Protein AF-A0A1F8CR91-F1 (afdb_monomer_lite)
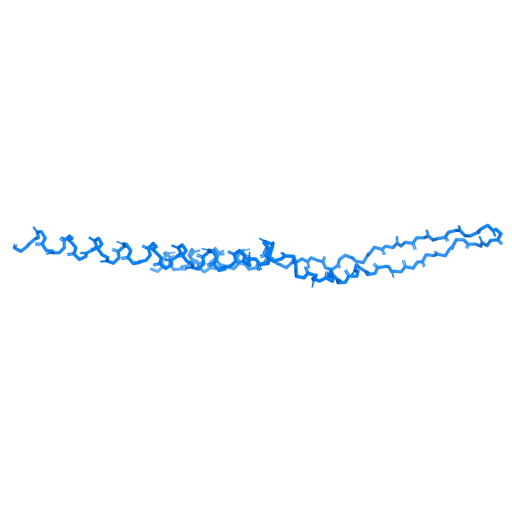
Organism: NCBI:txid1802538

pLDDT: mean 71.78, std 12.2, range [42.78, 89.62]

Radius of gyration: 25.21 Å; chains: 1; bounding box: 57×16×73 Å

Secondary structure (DSSP, 8-state):
-HHHHHHHHHHHHHHHHT-----PEEEEE--TTS--EEEEEPPPPP-----TTT---HHHHHHHHHHHHHHHHHHHHHHHHHTT-

Sequence (85 aa):
MKNILVLIITFFVLAISMVKPLRAETICTQSYGQPVVCGASYPEEPVIVPAGIADINPRFIGFALIGVSLGLFVYSQKQKVEEVI

Foldseek 3Di:
DVVVVVVVVVVVVVVVVPDDDFDFDWDWDDDPPDDIDIDTDGPDDPPDDCPPVPPPDVVVVVVVVVVVVVVVVVVVVVVVVVVVD

Structure (mmCIF, N/CA/C/O backbone):
data_AF-A0A1F8CR91-F1
#
_entry.id   AF-A0A1F8CR91-F1
#
loop_
_atom_site.group_PDB
_atom_site.id
_atom_site.type_symbol
_atom_site.label_atom_id
_atom_site.label_alt_id
_atom_site.label_comp_id
_atom_site.label_asym_id
_atom_site.label_entity_id
_atom_site.label_seq_id
_atom_site.pdbx_PDB_ins_code
_atom_site.Cartn_x
_atom_site.Cartn_y
_atom_site.Cartn_z
_atom_site.occupancy
_atom_site.B_iso_or_equiv
_atom_site.auth_seq_id
_atom_site.auth_comp_id
_atom_site.auth_asym_id
_atom_site.auth_atom_id
_atom_site.pdbx_PDB_model_num
ATOM 1 N N . MET A 1 1 ? -0.666 -1.133 29.456 1.00 59.47 1 MET A N 1
ATOM 2 C CA . MET A 1 1 ? 0.624 -0.915 28.754 1.00 59.47 1 MET A CA 1
ATOM 3 C C . MET A 1 1 ? 0.933 -1.998 27.716 1.00 59.47 1 MET A C 1
ATOM 5 O O . MET A 1 1 ? 1.192 -1.639 26.576 1.00 59.47 1 MET A O 1
ATOM 9 N N . LYS A 1 2 ? 0.815 -3.298 28.037 1.00 66.69 2 LYS A N 1
ATOM 10 C CA . LYS A 1 2 ? 1.026 -4.416 27.086 1.00 66.69 2 LYS A CA 1
ATOM 11 C C . LYS A 1 2 ? 0.211 -4.304 25.780 1.00 66.69 2 LYS A C 1
ATOM 13 O O . LYS A 1 2 ? 0.751 -4.546 24.710 1.00 66.69 2 LYS A O 1
ATOM 18 N N . ASN A 1 3 ? -1.042 -3.847 25.853 1.00 69.94 3 ASN A N 1
ATOM 19 C CA . ASN A 1 3 ? -1.918 -3.714 24.677 1.00 69.94 3 ASN A CA 1
ATOM 20 C C . ASN A 1 3 ? -1.492 -2.581 23.723 1.00 69.94 3 ASN A C 1
ATOM 22 O O . ASN A 1 3 ? -1.711 -2.685 22.523 1.00 69.94 3 ASN A O 1
ATOM 26 N N . ILE A 1 4 ? -0.851 -1.526 24.241 1.00 81.50 4 ILE A N 1
ATOM 27 C CA . ILE A 1 4 ? -0.359 -0.396 23.432 1.00 81.50 4 ILE A CA 1
ATOM 28 C C . ILE A 1 4 ? 0.885 -0.821 22.646 1.00 81.50 4 ILE A C 1
ATOM 30 O O . ILE A 1 4 ? 1.012 -0.501 21.469 1.00 81.50 4 ILE A O 1
ATOM 34 N N . LEU A 1 5 ? 1.764 -1.609 23.274 1.00 83.81 5 LEU A N 1
ATOM 35 C CA . LEU A 1 5 ? 2.961 -2.147 22.630 1.00 83.81 5 LEU A CA 1
ATOM 36 C C . LEU A 1 5 ? 2.604 -3.026 21.421 1.00 83.81 5 LEU A C 1
ATOM 38 O O . LEU A 1 5 ? 3.194 -2.882 20.355 1.00 83.81 5 LEU A O 1
ATOM 42 N N . VAL A 1 6 ? 1.600 -3.897 21.571 1.00 83.56 6 VAL A N 1
ATOM 43 C CA . VAL A 1 6 ? 1.126 -4.770 20.484 1.00 83.56 6 VAL A CA 1
ATOM 44 C C . VAL A 1 6 ? 0.594 -3.942 19.313 1.00 83.56 6 VAL A C 1
ATOM 46 O O . VAL A 1 6 ? 0.937 -4.224 18.169 1.00 83.56 6 VAL A O 1
ATOM 49 N N . LEU A 1 7 ? -0.165 -2.881 19.597 1.00 83.75 7 LEU A N 1
ATOM 50 C CA . LEU A 1 7 ? -0.728 -1.988 18.582 1.00 83.75 7 LEU A CA 1
ATOM 51 C C . LEU A 1 7 ? 0.364 -1.286 17.757 1.00 83.75 7 LEU A C 1
ATOM 53 O O . LEU A 1 7 ? 0.305 -1.272 16.526 1.00 83.75 7 LEU A O 1
ATOM 57 N N . ILE A 1 8 ? 1.403 -0.778 18.425 1.00 86.00 8 ILE A N 1
ATOM 58 C CA . ILE A 1 8 ? 2.543 -0.119 17.769 1.00 86.00 8 ILE A CA 1
ATOM 59 C C . ILE A 1 8 ? 3.298 -1.105 16.871 1.00 86.00 8 ILE A C 1
ATOM 61 O O . ILE A 1 8 ? 3.601 -0.782 15.723 1.00 86.00 8 ILE A O 1
ATOM 65 N N . ILE A 1 9 ? 3.554 -2.322 17.358 1.00 86.25 9 ILE A N 1
ATOM 66 C CA . ILE A 1 9 ? 4.248 -3.358 16.581 1.00 86.25 9 ILE A CA 1
ATOM 67 C C . ILE A 1 9 ? 3.424 -3.738 15.345 1.00 86.25 9 ILE A C 1
ATOM 69 O O . ILE A 1 9 ? 3.970 -3.799 14.244 1.00 86.25 9 ILE A O 1
ATOM 73 N N . THR A 1 10 ? 2.108 -3.925 15.488 1.00 83.38 10 THR A N 1
ATOM 74 C CA . THR A 1 10 ? 1.238 -4.240 14.343 1.00 83.38 10 THR A CA 1
ATOM 75 C C . THR A 1 10 ? 1.208 -3.121 13.304 1.00 83.38 10 THR A C 1
ATOM 77 O O . THR A 1 10 ? 1.273 -3.403 12.110 1.00 83.38 10 THR A O 1
ATOM 80 N N . PHE A 1 11 ? 1.185 -1.855 13.734 1.00 86.12 11 PHE A N 1
ATOM 81 C CA . PHE A 1 11 ? 1.223 -0.710 12.826 1.00 86.12 11 PHE A CA 1
ATOM 82 C C . PHE A 1 11 ? 2.557 -0.622 12.073 1.00 86.12 11 PHE A C 1
ATOM 84 O O . PHE A 1 11 ? 2.577 -0.381 10.867 1.00 86.12 11 PHE A O 1
ATOM 91 N N . PHE A 1 12 ? 3.670 -0.880 12.762 1.00 83.94 12 PHE A N 1
ATOM 92 C CA . PHE A 1 12 ? 5.005 -0.838 12.168 1.00 83.94 12 PHE A CA 1
ATOM 93 C C . PHE A 1 12 ? 5.217 -1.946 11.124 1.00 83.94 12 PHE A C 1
ATOM 95 O O . PHE A 1 12 ? 5.720 -1.682 10.033 1.00 83.94 12 PHE A O 1
ATOM 102 N N . VAL A 1 13 ? 4.764 -3.170 11.411 1.00 82.50 13 VAL A N 1
ATOM 103 C CA . VAL A 1 13 ? 4.815 -4.291 10.454 1.00 82.50 13 VAL A CA 1
ATOM 104 C C . VAL A 1 13 ? 3.961 -3.998 9.217 1.00 82.50 13 VAL A C 1
ATOM 106 O O . VAL A 1 13 ? 4.401 -4.240 8.091 1.00 82.50 13 VAL A O 1
ATOM 109 N N . LEU A 1 14 ? 2.773 -3.414 9.407 1.00 81.56 14 LEU A N 1
ATOM 110 C CA . LEU A 1 14 ? 1.907 -3.015 8.299 1.00 81.56 14 LEU A CA 1
ATOM 111 C C . LEU A 1 14 ? 2.568 -1.932 7.429 1.00 81.56 14 LEU A C 1
ATOM 113 O O . LEU A 1 14 ? 2.527 -2.017 6.203 1.00 81.56 14 LEU A O 1
ATOM 117 N N . ALA A 1 15 ? 3.230 -0.952 8.046 1.00 76.69 15 ALA A N 1
ATOM 118 C CA . ALA A 1 15 ? 3.910 0.127 7.333 1.00 76.69 15 ALA A CA 1
ATOM 119 C C . ALA A 1 15 ? 5.073 -0.380 6.462 1.00 76.69 15 ALA A C 1
ATOM 121 O O . ALA A 1 15 ? 5.193 0.028 5.307 1.00 76.69 15 ALA A O 1
ATOM 122 N N . ILE A 1 16 ? 5.886 -1.312 6.971 1.00 77.00 16 ILE A N 1
ATOM 123 C CA . ILE A 1 16 ? 7.004 -1.898 6.210 1.00 77.00 16 ILE A CA 1
ATOM 124 C C . ILE A 1 16 ? 6.490 -2.679 4.994 1.00 77.00 16 ILE A C 1
ATOM 126 O O . ILE A 1 16 ? 7.079 -2.604 3.918 1.00 77.00 16 ILE A O 1
ATOM 130 N N . SER A 1 17 ? 5.360 -3.379 5.130 1.00 70.94 17 SER A N 1
ATOM 131 C CA . SER A 1 17 ? 4.779 -4.170 4.035 1.00 70.94 17 SER A CA 1
ATOM 132 C C . SER A 1 17 ? 4.286 -3.339 2.838 1.00 70.94 17 SER A C 1
ATOM 134 O O . SER A 1 17 ? 4.090 -3.881 1.752 1.00 70.94 17 SER A O 1
ATOM 136 N N . MET A 1 18 ? 4.109 -2.022 3.004 1.00 68.44 18 MET A N 1
ATOM 137 C CA . MET A 1 18 ? 3.670 -1.120 1.931 1.00 68.44 18 MET A CA 1
ATOM 138 C C . MET A 1 18 ? 4.820 -0.561 1.080 1.00 68.44 18 MET A C 1
ATOM 140 O O . MET A 1 18 ? 4.561 0.067 0.050 1.00 68.44 18 MET A O 1
ATOM 144 N N . VAL A 1 19 ? 6.078 -0.783 1.469 1.00 68.19 19 VAL A N 1
ATOM 145 C CA . VAL A 1 19 ? 7.243 -0.340 0.695 1.00 68.19 19 VAL A CA 1
ATOM 146 C C . VAL A 1 19 ? 7.497 -1.346 -0.429 1.00 68.19 19 VAL A C 1
ATOM 148 O O . VAL A 1 19 ? 8.052 -2.420 -0.210 1.00 68.19 19 VAL A O 1
ATOM 151 N N . LYS A 1 20 ? 7.079 -1.013 -1.656 1.00 64.06 20 LYS A N 1
ATOM 152 C CA . LYS A 1 20 ? 7.429 -1.803 -2.844 1.00 64.06 20 LYS A CA 1
ATOM 153 C C . LYS A 1 20 ? 8.913 -1.586 -3.170 1.00 64.06 20 LYS A C 1
ATOM 155 O O . LYS A 1 20 ? 9.316 -0.431 -3.315 1.00 64.06 20 LYS A O 1
ATOM 160 N N . PRO A 1 21 ? 9.733 -2.641 -3.316 1.00 58.50 21 PRO A N 1
ATOM 161 C CA . PRO A 1 21 ? 11.100 -2.468 -3.785 1.00 58.50 21 PRO A CA 1
ATOM 162 C C . PRO A 1 21 ? 11.074 -1.990 -5.243 1.00 58.50 21 PRO A C 1
ATOM 164 O O . PRO A 1 21 ? 10.458 -2.634 -6.093 1.00 58.50 21 PRO A O 1
ATOM 167 N N . LEU A 1 22 ? 11.750 -0.877 -5.539 1.00 58.84 22 LEU A N 1
ATOM 168 C CA . LEU A 1 22 ? 12.064 -0.493 -6.916 1.00 58.84 22 LEU A CA 1
ATOM 169 C C . LEU A 1 22 ? 13.036 -1.536 -7.478 1.00 58.84 22 LEU A C 1
ATOM 171 O O . LEU A 1 22 ? 14.235 -1.502 -7.201 1.00 58.84 22 LEU A O 1
ATOM 175 N N . ARG A 1 23 ? 12.509 -2.518 -8.210 1.00 57.31 23 ARG A N 1
ATOM 176 C CA . ARG A 1 23 ? 13.319 -3.521 -8.902 1.00 57.31 23 ARG A CA 1
ATOM 177 C C . ARG A 1 23 ? 13.715 -2.943 -10.257 1.00 57.31 23 ARG A C 1
ATOM 179 O O . ARG A 1 23 ? 12.865 -2.791 -11.125 1.00 57.31 23 ARG A O 1
ATOM 186 N N . ALA A 1 24 ? 14.988 -2.593 -10.413 1.00 59.19 24 ALA A N 1
ATOM 187 C CA . ALA A 1 24 ? 15.555 -2.320 -11.727 1.00 59.19 24 ALA A CA 1
ATOM 188 C C . ALA A 1 24 ? 15.742 -3.665 -12.441 1.00 59.19 24 ALA A C 1
ATOM 190 O O . ALA A 1 24 ? 16.483 -4.526 -11.959 1.00 59.19 24 ALA A O 1
ATOM 191 N N . GLU A 1 25 ? 15.038 -3.874 -13.547 1.00 64.19 25 GLU A N 1
ATOM 192 C CA . GLU A 1 25 ? 15.202 -5.067 -14.375 1.00 64.19 25 GLU A CA 1
ATOM 193 C C . GLU A 1 25 ? 16.277 -4.792 -15.426 1.00 64.19 25 GLU A C 1
ATOM 195 O O . GLU A 1 25 ? 16.307 -3.730 -16.040 1.00 64.19 25 GLU A O 1
ATOM 200 N N . THR A 1 26 ? 17.214 -5.717 -15.627 1.00 71.38 26 THR A N 1
ATOM 201 C CA . THR A 1 26 ? 18.214 -5.581 -16.695 1.00 71.38 26 THR A CA 1
ATOM 202 C C . THR A 1 26 ? 17.651 -6.194 -17.969 1.00 71.38 26 THR A C 1
ATOM 204 O O . THR A 1 26 ? 17.401 -7.398 -18.007 1.00 71.38 26 THR A O 1
ATOM 207 N N . ILE A 1 27 ? 17.456 -5.382 -19.008 1.00 75.00 27 ILE A N 1
ATOM 208 C CA . ILE A 1 27 ? 16.959 -5.843 -20.308 1.00 75.00 27 ILE A CA 1
ATOM 209 C C . ILE A 1 27 ? 18.122 -5.828 -21.297 1.00 75.00 27 ILE A C 1
ATOM 211 O O . ILE A 1 27 ? 18.809 -4.817 -21.451 1.00 75.00 27 ILE A O 1
ATOM 215 N N . CYS A 1 28 ? 18.341 -6.957 -21.968 1.00 78.50 28 CYS A N 1
ATOM 216 C CA . CYS A 1 28 ? 19.314 -7.085 -23.045 1.00 78.50 28 CYS A CA 1
ATOM 217 C C . CYS A 1 28 ? 18.582 -7.118 -24.385 1.00 78.50 28 CYS A C 1
ATOM 219 O O . CYS A 1 28 ? 17.680 -7.931 -24.582 1.00 78.50 28 CYS A O 1
ATOM 221 N N . THR A 1 29 ? 18.969 -6.239 -25.304 1.00 78.69 29 THR A N 1
ATOM 222 C CA . THR A 1 29 ? 18.407 -6.185 -26.658 1.00 78.69 29 THR A CA 1
ATOM 223 C C . THR A 1 29 ? 19.454 -6.641 -27.670 1.00 78.69 29 THR A C 1
ATOM 225 O O . THR A 1 29 ? 20.642 -6.334 -27.539 1.00 78.69 29 THR A O 1
ATOM 228 N N . GLN A 1 30 ? 19.019 -7.418 -28.663 1.00 72.50 30 GLN A N 1
ATOM 229 C CA . GLN A 1 30 ? 19.855 -7.875 -29.768 1.00 72.50 30 GLN A CA 1
ATOM 230 C C . GLN A 1 30 ? 19.192 -7.471 -31.084 1.00 72.50 30 GLN A C 1
ATOM 232 O O . GLN A 1 30 ? 18.144 -8.000 -31.446 1.00 72.50 30 GLN A O 1
ATOM 237 N N . SER A 1 31 ? 19.820 -6.542 -31.801 1.00 75.25 31 SER A N 1
ATOM 238 C CA . SER A 1 31 ? 19.444 -6.186 -33.171 1.00 75.25 31 SER A CA 1
ATOM 239 C C . SER A 1 31 ? 20.304 -6.968 -34.164 1.00 75.25 31 SER A C 1
ATOM 241 O O . SER A 1 31 ? 21.484 -7.222 -33.913 1.00 75.25 31 SER A O 1
ATOM 243 N N . TYR A 1 32 ? 19.722 -7.372 -35.297 1.00 62.75 32 TYR A N 1
ATOM 244 C CA . TYR A 1 32 ? 20.419 -8.170 -36.311 1.00 62.75 32 TYR A CA 1
ATOM 245 C C . TYR A 1 32 ? 21.679 -7.444 -36.815 1.00 62.75 32 TYR A C 1
ATOM 247 O O . TYR A 1 32 ? 21.603 -6.308 -37.277 1.00 62.75 32 TYR A O 1
ATOM 255 N N . GLY A 1 33 ? 22.840 -8.101 -36.715 1.00 74.12 33 GLY A N 1
ATOM 256 C CA . GLY A 1 33 ? 24.137 -7.536 -37.108 1.00 74.12 33 GLY A CA 1
ATOM 257 C C . GLY A 1 33 ? 24.847 -6.687 -36.042 1.00 74.12 33 GLY A C 1
ATOM 258 O O . GLY A 1 33 ? 25.904 -6.135 -36.340 1.00 74.12 33 GLY A O 1
ATOM 259 N N . GLN A 1 34 ? 24.319 -6.587 -34.816 1.00 79.19 34 GLN A N 1
ATOM 260 C CA . GLN A 1 34 ? 24.932 -5.833 -33.712 1.00 79.19 34 GLN A CA 1
ATOM 261 C C . GLN A 1 34 ? 25.179 -6.705 -32.464 1.00 79.19 34 GLN A C 1
ATOM 263 O O . GLN A 1 34 ? 24.479 -7.701 -32.254 1.00 79.19 34 GLN A O 1
ATOM 268 N N . PRO A 1 35 ? 26.181 -6.361 -31.626 1.00 74.81 35 PRO A N 1
ATOM 269 C CA . PRO A 1 35 ? 26.406 -7.034 -30.349 1.00 74.81 35 PRO A CA 1
ATOM 270 C C . PRO A 1 35 ? 25.244 -6.782 -29.377 1.00 74.81 35 PRO A C 1
ATOM 272 O O . PRO A 1 35 ? 24.549 -5.772 -29.467 1.00 74.81 35 PRO A O 1
ATOM 275 N N . VAL A 1 36 ? 25.040 -7.707 -28.437 1.00 82.44 36 VAL A N 1
ATOM 276 C CA . VAL A 1 36 ? 23.989 -7.605 -27.413 1.00 82.44 36 VAL A CA 1
ATOM 277 C C . VAL A 1 36 ? 24.280 -6.415 -26.498 1.00 82.44 36 VAL A C 1
ATOM 279 O O . VAL A 1 36 ? 25.365 -6.333 -25.921 1.00 82.44 36 VAL A O 1
ATOM 282 N N . VAL A 1 37 ? 23.309 -5.514 -26.340 1.00 78.88 37 VAL A N 1
ATOM 283 C CA . VAL A 1 37 ? 23.412 -4.356 -25.440 1.00 78.88 37 VAL A CA 1
ATOM 284 C C . VAL A 1 37 ? 22.451 -4.550 -24.274 1.00 78.88 37 VAL A C 1
ATOM 286 O O . VAL A 1 37 ? 21.242 -4.672 -24.475 1.00 78.88 37 VAL A O 1
ATOM 289 N N . CYS A 1 38 ? 22.991 -4.578 -23.055 1.00 81.50 38 CYS A N 1
ATOM 290 C CA . CYS A 1 38 ? 22.218 -4.684 -21.820 1.00 81.50 38 CYS A CA 1
ATOM 291 C C . CYS A 1 38 ? 22.138 -3.326 -21.118 1.00 81.50 38 CYS A C 1
ATOM 293 O O . CYS A 1 38 ? 23.160 -2.668 -20.919 1.00 81.50 38 CYS A O 1
ATOM 295 N N . GLY A 1 39 ? 20.929 -2.922 -20.731 1.00 77.56 39 GLY A N 1
ATOM 296 C CA . GLY A 1 39 ? 20.657 -1.677 -20.014 1.00 77.56 39 GLY A CA 1
ATOM 297 C C . GLY A 1 39 ? 19.774 -1.904 -18.789 1.00 77.56 39 GLY A C 1
ATOM 298 O O . GLY A 1 39 ? 19.046 -2.894 -18.701 1.00 77.56 39 GLY A O 1
ATOM 299 N N . ALA A 1 40 ? 19.846 -0.982 -17.829 1.00 70.19 40 ALA A N 1
ATOM 300 C CA . ALA A 1 40 ? 18.906 -0.941 -16.715 1.00 70.19 40 ALA A CA 1
ATOM 301 C C . ALA A 1 40 ? 17.565 -0.383 -17.207 1.00 70.19 40 ALA A C 1
ATOM 303 O O . ALA A 1 40 ? 17.500 0.746 -17.690 1.00 70.19 40 ALA A O 1
ATOM 304 N N . SER A 1 41 ? 16.510 -1.178 -17.072 1.00 62.12 41 SER A N 1
ATOM 305 C CA . SER A 1 41 ? 15.130 -0.768 -17.280 1.00 62.12 41 SER A CA 1
ATOM 306 C C . SER A 1 41 ? 14.501 -0.493 -15.923 1.00 62.12 41 SER A C 1
ATOM 308 O O . SER A 1 41 ? 14.423 -1.368 -15.056 1.00 62.12 41 SER A O 1
ATOM 310 N N . TYR A 1 42 ? 14.060 0.742 -15.731 1.00 64.12 42 TYR A N 1
ATOM 311 C CA . TYR A 1 42 ? 13.239 1.105 -14.587 1.00 64.12 42 TYR A CA 1
ATOM 312 C C . TYR A 1 42 ? 11.778 0.891 -14.985 1.00 64.12 42 TYR A C 1
ATOM 314 O O . TYR A 1 42 ? 11.415 1.268 -16.100 1.00 64.12 42 TYR A O 1
ATOM 322 N N . PRO A 1 43 ? 10.945 0.263 -14.138 1.00 59.00 43 PRO A N 1
ATOM 323 C CA . PRO A 1 43 ? 9.522 0.166 -14.424 1.00 59.00 43 PRO A CA 1
ATOM 324 C C . PRO A 1 43 ? 8.963 1.585 -14.565 1.00 59.00 43 PRO A C 1
ATOM 326 O O . PRO A 1 43 ? 9.085 2.389 -13.639 1.00 59.00 43 PRO A O 1
ATOM 329 N N . GLU A 1 44 ? 8.407 1.897 -15.737 1.00 61.34 44 GLU A N 1
ATOM 330 C CA . GLU A 1 44 ? 7.723 3.165 -15.979 1.00 61.34 44 GLU A CA 1
ATOM 331 C C . GLU A 1 44 ? 6.597 3.324 -14.951 1.00 61.34 44 GLU A C 1
ATOM 333 O O . GLU A 1 44 ? 5.873 2.369 -14.645 1.00 61.34 44 GLU A O 1
ATOM 338 N N . GLU A 1 45 ? 6.473 4.520 -14.370 1.00 59.41 45 GLU A N 1
ATOM 339 C CA . GLU A 1 45 ? 5.376 4.808 -13.453 1.00 59.41 45 GLU A CA 1
ATOM 340 C C . GLU A 1 45 ? 4.048 4.557 -14.180 1.00 59.41 45 GLU A C 1
ATOM 342 O O . GLU A 1 45 ? 3.856 5.056 -15.293 1.00 59.41 45 GLU A O 1
ATOM 347 N N . PRO A 1 46 ? 3.121 3.773 -13.598 1.00 56.53 46 PRO A N 1
ATOM 348 C CA . PRO A 1 46 ? 1.856 3.498 -14.252 1.00 56.53 46 PRO A CA 1
ATOM 349 C C . PRO A 1 46 ? 1.113 4.818 -14.456 1.00 56.53 46 PRO A C 1
ATOM 351 O O . PRO A 1 46 ? 0.745 5.489 -13.491 1.00 56.53 46 PRO A O 1
ATOM 354 N N . VAL A 1 47 ? 0.883 5.183 -15.718 1.00 61.38 47 VAL A N 1
ATOM 355 C CA . VAL A 1 47 ? 0.033 6.317 -16.081 1.00 61.38 47 VAL A CA 1
ATOM 356 C C . VAL A 1 47 ? -1.385 5.986 -15.623 1.00 61.38 47 VAL A C 1
ATOM 358 O O . VAL A 1 47 ? -2.067 5.146 -16.211 1.00 61.38 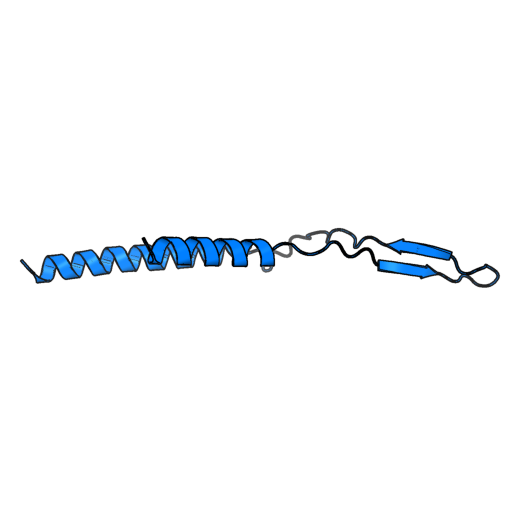47 VAL A O 1
ATOM 361 N N . ILE A 1 48 ? -1.814 6.618 -14.532 1.00 59.66 48 ILE A N 1
ATOM 362 C CA . ILE A 1 48 ? -3.159 6.456 -13.982 1.00 59.66 48 ILE A CA 1
ATOM 363 C C . ILE A 1 48 ? -4.119 7.192 -14.921 1.00 59.66 48 ILE A C 1
ATOM 365 O O . ILE A 1 48 ? -4.269 8.410 -14.851 1.00 59.66 48 ILE A O 1
ATOM 369 N N . VAL A 1 49 ? -4.739 6.454 -15.840 1.00 58.12 49 VAL A N 1
ATOM 370 C CA . VAL A 1 49 ? -5.871 6.947 -16.629 1.00 58.12 49 VAL A CA 1
ATOM 371 C C . VAL A 1 49 ? -7.150 6.785 -15.805 1.00 58.12 49 VAL A C 1
ATOM 373 O O . VAL A 1 49 ? -7.414 5.673 -15.342 1.00 58.12 49 VAL A O 1
ATOM 376 N N . PRO A 1 50 ? -7.949 7.851 -15.611 1.00 55.94 50 PRO A N 1
ATOM 377 C CA . PRO A 1 50 ? -9.126 7.793 -14.759 1.00 55.94 50 PRO A CA 1
ATOM 378 C C . PRO A 1 50 ? -10.247 6.990 -15.431 1.00 55.94 50 PRO A C 1
ATOM 380 O O . PRO A 1 50 ? -11.094 7.523 -16.150 1.00 55.94 50 PRO A O 1
ATOM 383 N N . ALA A 1 51 ? -10.241 5.676 -15.227 1.00 58.53 51 ALA A N 1
ATOM 384 C CA . ALA A 1 51 ? -11.363 4.806 -15.535 1.00 58.53 51 ALA A CA 1
ATOM 385 C C . ALA A 1 51 ? -12.281 4.823 -14.306 1.00 58.53 51 ALA A C 1
ATOM 387 O O . ALA A 1 51 ? -12.059 4.074 -13.357 1.00 58.53 51 ALA A O 1
ATOM 388 N N . GLY A 1 52 ? -13.291 5.701 -14.320 1.00 55.50 52 GLY A N 1
ATOM 389 C CA . GLY A 1 52 ? -14.078 6.187 -13.168 1.00 55.50 52 GLY A CA 1
ATOM 390 C C . GLY A 1 52 ? -14.826 5.184 -12.270 1.00 55.50 52 GLY A C 1
ATOM 391 O O . GLY A 1 52 ? -15.686 5.596 -11.500 1.00 55.50 52 GLY A O 1
ATOM 392 N N . ILE A 1 53 ? -14.518 3.889 -12.330 1.00 55.94 53 ILE A N 1
ATOM 393 C CA . ILE A 1 53 ? -15.008 2.845 -11.415 1.00 55.94 53 ILE A CA 1
ATOM 394 C C . ILE A 1 53 ? -13.847 2.145 -10.674 1.00 55.94 53 ILE A C 1
ATOM 396 O O . ILE A 1 53 ? -14.068 1.519 -9.641 1.00 55.94 53 ILE A O 1
ATOM 400 N N . ALA A 1 54 ? -12.605 2.278 -11.159 1.00 54.97 54 ALA A N 1
ATOM 401 C CA . ALA A 1 54 ? -11.398 1.701 -10.558 1.00 54.97 54 ALA A CA 1
ATOM 402 C C . ALA A 1 54 ? -10.612 2.691 -9.671 1.00 54.97 54 ALA A C 1
ATOM 404 O O . ALA A 1 54 ? -9.730 2.272 -8.925 1.00 54.97 54 ALA A O 1
ATOM 405 N N . ASP A 1 55 ? -10.956 3.984 -9.700 1.00 57.78 55 ASP A N 1
ATOM 406 C CA . ASP A 1 55 ? -10.276 5.045 -8.934 1.00 57.78 55 ASP A CA 1
ATOM 407 C C . ASP A 1 55 ? -10.756 5.190 -7.482 1.00 57.78 55 ASP A C 1
ATOM 409 O O . ASP A 1 55 ? -10.292 6.069 -6.747 1.00 57.78 55 ASP A O 1
ATOM 413 N N . ILE A 1 56 ? -11.684 4.342 -7.025 1.00 61.88 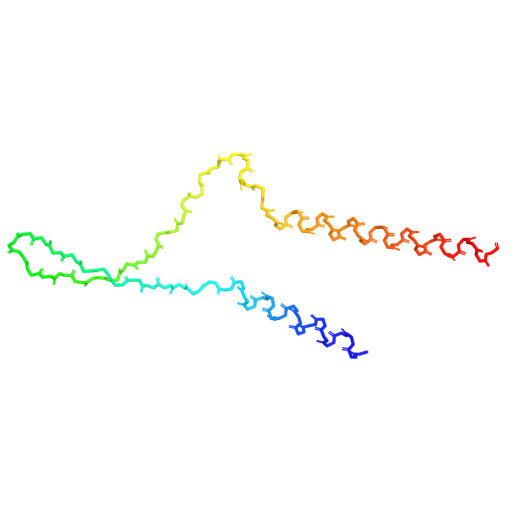56 ILE A N 1
ATOM 414 C CA . ILE A 1 56 ? -12.077 4.333 -5.614 1.00 61.88 56 ILE A CA 1
ATOM 415 C C . ILE A 1 56 ? -10.900 3.776 -4.819 1.00 61.88 56 ILE A C 1
ATOM 417 O O . ILE A 1 56 ? -10.711 2.567 -4.693 1.00 61.88 56 ILE A O 1
ATOM 421 N N . ASN A 1 57 ? -10.088 4.686 -4.285 1.00 69.62 57 ASN A N 1
ATOM 422 C CA . ASN A 1 57 ? -8.928 4.326 -3.496 1.00 69.62 57 ASN A CA 1
ATOM 423 C C . ASN A 1 57 ? -9.396 3.497 -2.281 1.00 69.62 57 ASN A C 1
ATOM 425 O O . ASN A 1 57 ? -10.154 4.005 -1.446 1.00 69.62 57 ASN A O 1
ATOM 429 N N . PRO A 1 58 ? -8.945 2.234 -2.145 1.00 73.00 58 PRO A N 1
ATOM 430 C CA . PRO A 1 58 ? -9.416 1.311 -1.111 1.00 73.00 58 PRO A CA 1
ATOM 431 C C . PRO A 1 58 ? -9.160 1.827 0.310 1.00 73.00 58 PRO A C 1
ATOM 433 O O . PRO A 1 58 ? -9.803 1.379 1.260 1.00 73.00 58 PRO A O 1
ATOM 436 N N . ARG A 1 59 ? -8.280 2.826 0.470 1.00 76.25 59 ARG A N 1
ATOM 437 C CA . ARG A 1 59 ? -8.098 3.549 1.732 1.00 76.25 59 ARG A CA 1
ATOM 438 C C . ARG A 1 59 ? -9.385 4.235 2.196 1.00 76.25 59 ARG A C 1
ATOM 440 O O . ARG A 1 59 ? -9.681 4.173 3.384 1.00 76.25 59 ARG A O 1
ATOM 447 N N . PHE A 1 60 ? -10.174 4.830 1.297 1.00 77.25 60 PHE A N 1
ATOM 448 C CA . PHE A 1 60 ? -11.443 5.472 1.668 1.00 77.25 60 PHE A CA 1
ATOM 449 C C . PHE A 1 60 ? -12.468 4.463 2.187 1.00 77.25 60 PHE A C 1
ATOM 451 O O . PHE A 1 60 ? -13.150 4.738 3.171 1.00 77.25 60 PHE A O 1
ATOM 458 N N . ILE A 1 61 ? -12.521 3.270 1.588 1.00 81.12 61 ILE A N 1
ATOM 459 C CA . ILE A 1 61 ? -13.379 2.172 2.055 1.00 81.12 61 ILE A CA 1
ATOM 460 C C . ILE A 1 61 ? -12.937 1.723 3.456 1.00 81.12 61 ILE A C 1
ATOM 462 O O . ILE A 1 61 ? -13.769 1.562 4.350 1.00 81.12 61 ILE A O 1
ATOM 466 N N . GLY A 1 62 ? -11.624 1.596 3.678 1.00 79.62 62 GLY A N 1
ATOM 467 C CA . GLY A 1 62 ? -11.059 1.279 4.991 1.00 79.62 62 GLY A CA 1
ATOM 468 C C . GLY A 1 62 ? -11.421 2.311 6.065 1.00 79.62 62 GLY A C 1
ATOM 469 O O . GLY A 1 62 ? -11.895 1.940 7.138 1.00 79.62 62 GLY A O 1
ATOM 470 N N . PHE A 1 63 ? -11.268 3.608 5.774 1.00 86.38 63 PHE A N 1
ATOM 471 C CA . PHE A 1 63 ? -11.640 4.672 6.714 1.00 86.38 63 PHE A CA 1
ATOM 472 C C . PHE A 1 63 ? -13.143 4.707 7.004 1.00 86.38 63 PHE A C 1
ATOM 474 O O . PHE A 1 63 ? -13.528 4.908 8.157 1.00 86.38 63 PHE A O 1
ATOM 481 N N . ALA A 1 64 ? -13.989 4.454 6.002 1.00 84.44 64 ALA A N 1
ATOM 482 C CA . ALA A 1 64 ? -15.434 4.370 6.193 1.00 84.44 64 ALA A CA 1
ATOM 483 C C . ALA A 1 64 ? -15.814 3.230 7.155 1.00 84.44 64 ALA A C 1
ATOM 485 O O . ALA A 1 64 ? -16.582 3.444 8.092 1.00 84.44 64 ALA A O 1
ATOM 486 N N . LEU A 1 65 ? -15.222 2.044 6.990 1.00 87.69 65 LEU A N 1
ATOM 487 C CA . LEU A 1 65 ? -15.473 0.898 7.872 1.00 87.69 65 LEU A CA 1
ATOM 488 C C . LEU A 1 65 ? -14.990 1.144 9.309 1.00 87.69 65 LEU A C 1
ATOM 490 O O . LEU A 1 65 ? -15.693 0.810 10.268 1.00 87.69 65 LEU A O 1
ATOM 494 N N . ILE A 1 66 ? -13.822 1.771 9.481 1.00 89.19 66 ILE A N 1
ATOM 495 C CA . ILE A 1 66 ? -13.313 2.134 10.812 1.00 89.19 66 ILE A CA 1
ATOM 496 C C . ILE A 1 66 ? -14.250 3.153 11.473 1.00 89.19 66 ILE A C 1
ATOM 498 O O . ILE A 1 66 ? -14.627 2.972 12.627 1.00 89.19 66 ILE A O 1
ATOM 502 N N . GLY A 1 67 ? -14.695 4.176 10.740 1.00 89.00 67 GLY A N 1
ATOM 503 C CA . GLY A 1 67 ? -15.639 5.171 11.254 1.00 89.00 67 GLY A CA 1
ATOM 504 C C . GLY A 1 67 ? -16.971 4.557 11.696 1.00 89.00 67 GLY A C 1
ATOM 505 O O . GLY A 1 67 ? -17.437 4.825 12.805 1.00 89.00 67 GLY A O 1
ATOM 506 N N . VAL A 1 68 ? -17.553 3.679 10.873 1.00 89.56 68 VAL A N 1
ATOM 507 C CA . VAL A 1 68 ? -18.818 2.991 11.187 1.00 89.56 68 VAL A CA 1
ATOM 508 C C . VAL A 1 68 ? -18.669 2.074 12.402 1.00 89.56 68 VAL A C 1
ATOM 510 O O . VAL A 1 68 ? -19.516 2.097 13.295 1.00 89.56 68 VAL A O 1
ATOM 513 N N . SER A 1 69 ? -17.582 1.304 12.486 1.00 85.56 69 SER A N 1
ATOM 514 C CA . SER A 1 69 ? -17.346 0.412 13.630 1.00 85.56 69 SER A CA 1
ATOM 515 C C . SER A 1 69 ? -17.122 1.178 14.937 1.00 85.56 69 SER A C 1
ATOM 517 O O . SER A 1 69 ? -17.658 0.780 15.972 1.00 85.56 69 SER A O 1
ATOM 519 N N . LEU A 1 70 ? -16.415 2.313 14.900 1.00 89.62 70 LEU A N 1
ATOM 520 C CA . LEU A 1 70 ? -16.226 3.168 16.073 1.00 89.62 70 LEU A CA 1
ATOM 521 C C . LEU A 1 70 ? -17.551 3.797 16.533 1.00 89.62 70 LEU A C 1
ATOM 523 O O . LEU A 1 70 ? -17.845 3.814 17.728 1.00 89.62 70 LEU A O 1
ATOM 527 N N . GLY A 1 71 ? -18.368 4.273 15.587 1.00 88.50 71 GLY A N 1
ATOM 528 C CA . GLY A 1 71 ? -19.690 4.833 15.872 1.00 88.50 71 GLY A CA 1
ATOM 529 C C . GLY A 1 71 ? -20.629 3.808 16.512 1.00 88.50 71 GLY A C 1
ATOM 530 O O . GLY A 1 71 ? -21.234 4.089 17.547 1.00 88.50 71 GLY A O 1
ATOM 531 N N . LEU A 1 72 ? -20.683 2.593 15.959 1.00 86.94 72 LEU A N 1
ATOM 532 C CA . LEU A 1 72 ? -21.459 1.485 16.525 1.00 86.94 72 LEU A CA 1
ATOM 533 C C . LEU A 1 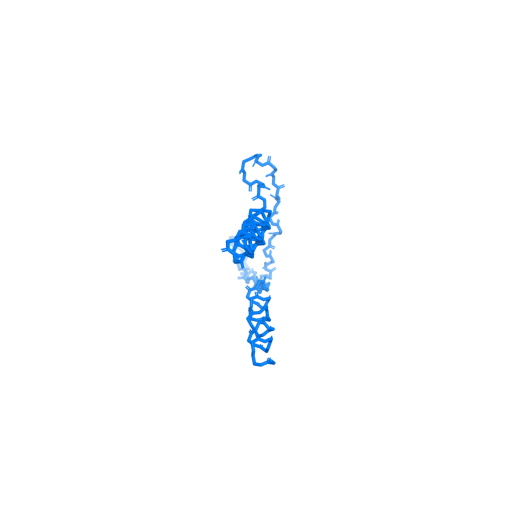72 ? -20.956 1.070 17.912 1.00 86.94 72 LEU A C 1
ATOM 535 O O . LEU A 1 72 ? -21.761 0.773 18.797 1.00 86.94 72 LEU A O 1
ATOM 539 N N . PHE A 1 73 ? -19.640 1.082 18.131 1.00 86.31 73 PHE A N 1
ATOM 540 C CA . PHE A 1 73 ? -19.053 0.768 19.431 1.00 86.31 73 PHE A CA 1
ATOM 541 C C . PHE A 1 73 ? -19.452 1.792 20.501 1.00 86.31 73 PHE A C 1
ATOM 543 O O . PHE A 1 73 ? -19.896 1.409 21.583 1.00 86.31 73 PHE A O 1
ATOM 550 N N . VAL A 1 74 ? -19.359 3.089 20.194 1.00 88.56 74 VAL A N 1
ATOM 551 C CA . VAL A 1 74 ? -19.774 4.161 21.115 1.00 88.56 74 VAL A CA 1
ATOM 552 C C . VAL A 1 74 ? -21.280 4.110 21.378 1.00 88.56 74 VAL A C 1
ATOM 554 O O . VAL A 1 74 ? -21.706 4.259 22.523 1.00 88.56 74 VAL A O 1
ATOM 557 N N . TYR A 1 75 ? -22.087 3.848 20.350 1.00 85.94 75 TYR A N 1
ATOM 558 C CA . TYR A 1 75 ? -23.533 3.687 20.495 1.00 85.94 75 TYR A CA 1
ATOM 559 C C . TYR A 1 75 ? -23.897 2.511 21.418 1.00 85.94 75 TYR A C 1
ATOM 561 O O . TYR A 1 75 ? -24.687 2.671 22.347 1.00 85.94 75 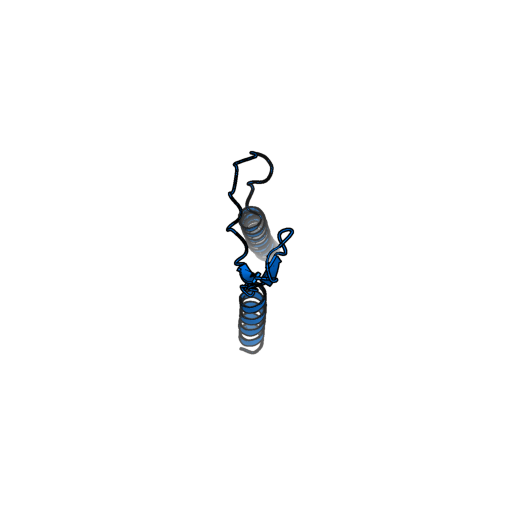TYR A O 1
ATOM 569 N N . SER A 1 76 ? -23.247 1.359 21.238 1.00 82.06 76 SER A N 1
ATOM 570 C CA . SER A 1 76 ? -23.473 0.164 22.065 1.00 82.06 76 SER A CA 1
ATOM 571 C C . SER A 1 76 ? -23.053 0.367 23.527 1.00 82.06 76 SER A C 1
ATOM 573 O O . SER A 1 76 ? -23.661 -0.197 24.434 1.00 82.06 76 SER A O 1
ATOM 575 N N . GLN A 1 77 ? -22.021 1.181 23.780 1.00 77.50 77 GLN A N 1
ATOM 576 C CA . GLN A 1 77 ? -21.615 1.554 25.140 1.00 77.50 77 GLN A CA 1
ATOM 577 C C . GLN A 1 77 ? -22.653 2.455 25.817 1.00 77.50 77 GLN A C 1
ATOM 579 O O . GLN A 1 77 ? -22.906 2.288 27.005 1.00 77.50 77 GLN A O 1
ATOM 584 N N . LYS A 1 78 ? -23.288 3.374 25.076 1.00 67.69 78 LYS A N 1
ATOM 585 C CA . LYS A 1 78 ? -24.362 4.211 25.629 1.00 67.69 78 LYS A CA 1
ATOM 586 C C . LYS A 1 78 ? -25.590 3.392 26.024 1.00 67.69 78 LYS A C 1
ATOM 588 O O . LYS A 1 78 ? -26.079 3.579 27.130 1.00 67.69 78 LYS A O 1
ATOM 593 N N . GLN A 1 79 ? -26.014 2.438 25.192 1.00 59.81 79 GLN A N 1
ATOM 594 C CA . GLN A 1 79 ? -27.134 1.551 25.541 1.00 59.81 79 GLN A CA 1
ATOM 595 C C . GLN A 1 79 ? -26.865 0.725 26.804 1.00 59.81 79 GLN A C 1
ATOM 597 O O . GLN A 1 79 ? -27.738 0.610 27.657 1.00 59.81 79 GLN A O 1
ATOM 602 N N . LYS A 1 80 ? -25.641 0.212 26.979 1.00 56.66 80 LYS A N 1
ATOM 603 C CA . LYS A 1 80 ? -25.273 -0.537 28.191 1.00 56.66 80 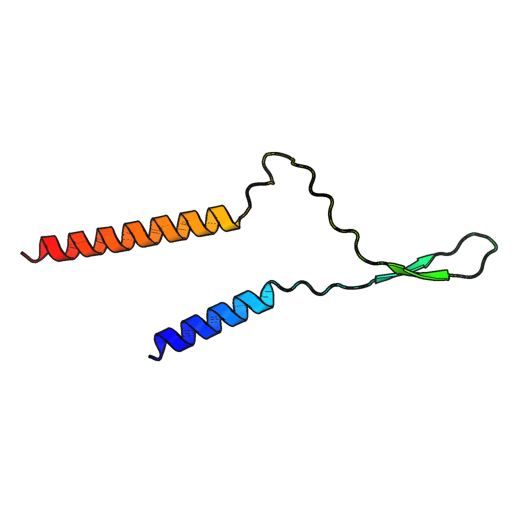LYS A CA 1
ATOM 604 C C . LYS A 1 80 ? -25.276 0.296 29.472 1.00 56.66 80 LYS A C 1
ATOM 606 O O . LYS A 1 80 ? -25.384 -0.275 30.548 1.00 56.66 80 LYS A O 1
ATOM 611 N N . VAL A 1 81 ? -25.104 1.613 29.379 1.00 53.56 81 VAL A N 1
ATOM 612 C CA . VAL A 1 81 ? -25.160 2.514 30.542 1.00 53.56 81 VAL A CA 1
ATOM 613 C C . VAL A 1 81 ? -26.607 2.889 30.874 1.00 53.56 81 VAL A C 1
ATOM 615 O O . VAL A 1 81 ? -26.925 3.089 32.040 1.00 53.56 81 VAL A O 1
ATOM 618 N N . GLU A 1 82 ? -27.483 2.941 29.872 1.00 51.06 82 GLU A N 1
ATOM 619 C CA . GLU A 1 82 ? -28.900 3.296 30.024 1.00 51.06 82 GLU A CA 1
ATOM 620 C C . GLU A 1 82 ? -29.759 2.132 30.557 1.00 51.06 82 GLU A C 1
ATOM 622 O O . GLU A 1 82 ? -30.750 2.372 31.231 1.00 51.06 82 GLU A O 1
ATOM 627 N N . GLU A 1 83 ? -29.349 0.874 30.354 1.00 47.78 83 GLU A N 1
ATOM 628 C CA . GLU A 1 83 ? -29.989 -0.310 30.966 1.00 47.78 83 GLU A CA 1
ATOM 629 C C . GLU A 1 83 ? -29.653 -0.520 32.459 1.00 47.78 83 GLU A C 1
ATOM 631 O O . GLU A 1 83 ? -30.221 -1.407 33.097 1.00 47.78 83 GLU A O 1
ATOM 636 N N . VAL A 1 84 ? -28.712 0.247 33.024 1.00 50.72 84 VAL A N 1
ATOM 637 C CA . VAL A 1 84 ? -28.200 0.059 34.400 1.00 50.72 84 VAL A CA 1
ATOM 638 C C . VAL A 1 84 ? -28.708 1.146 35.371 1.00 50.72 84 VAL A C 1
ATOM 640 O O . VAL A 1 84 ? -28.313 1.153 36.537 1.00 50.72 84 VAL A O 1
ATOM 643 N N . ILE A 1 85 ? -29.599 2.044 34.929 1.00 42.78 85 ILE A N 1
ATOM 644 C CA . ILE A 1 85 ? -30.224 3.094 35.763 1.00 42.78 85 ILE A CA 1
ATOM 645 C C . ILE A 1 85 ? -31.701 2.785 35.998 1.00 42.78 85 ILE A C 1
ATOM 647 O O . ILE A 1 85 ? -32.409 2.508 35.007 1.00 42.78 85 ILE A O 1
#